Protein AF-A0A6J5CS13-F1 (afdb_monomer_lite)

Sequence (57 aa):
MPDIVELAREAGLTVVLNGRIGQQEYHSVTGPISALQRFAEAYRTAAEHDEDKAKND

Structure (mmCIF, N/CA/C/O backbone):
data_AF-A0A6J5CS13-F1
#
_entry.id   AF-A0A6J5CS13-F1
#
loop_
_atom_site.group_PDB
_atom_site.id
_atom_site.type_symbol
_atom_site.label_atom_id
_atom_site.label_alt_id
_atom_site.label_comp_id
_atom_site.label_asym_id
_atom_site.label_entity_id
_atom_site.label_seq_id
_atom_site.pdbx_PDB_ins_code
_atom_site.Cartn_x
_atom_site.Cartn_y
_atom_site.Cartn_z
_atom_site.occupancy
_atom_site.B_iso_or_equiv
_atom_site.auth_seq_id
_atom_site.auth_comp_id
_atom_site.auth_asym_id
_atom_site.auth_atom_id
_atom_site.pdbx_PDB_model_num
ATOM 1 N N . MET A 1 1 ? 9.546 -3.414 11.805 1.00 61.12 1 MET A N 1
ATOM 2 C CA . MET A 1 1 ? 8.698 -2.436 11.099 1.00 61.12 1 MET A CA 1
ATOM 3 C C . MET A 1 1 ? 7.978 -3.194 9.995 1.00 61.12 1 MET A C 1
ATOM 5 O O . MET A 1 1 ? 8.649 -4.004 9.356 1.00 61.12 1 MET A O 1
ATOM 9 N N . PRO A 1 2 ? 6.670 -2.998 9.775 1.00 74.44 2 PRO A N 1
ATOM 10 C CA . PRO A 1 2 ? 5.930 -3.784 8.791 1.00 74.44 2 PRO A CA 1
ATOM 11 C C . PRO A 1 2 ? 6.383 -3.501 7.351 1.00 74.44 2 PRO A C 1
ATOM 13 O O . PRO A 1 2 ? 6.770 -2.373 7.032 1.00 74.44 2 PRO A O 1
ATOM 16 N N . ASP A 1 3 ? 6.314 -4.512 6.476 1.00 91.25 3 ASP A N 1
ATOM 17 C CA . ASP A 1 3 ? 6.556 -4.327 5.042 1.00 91.25 3 ASP A CA 1
ATOM 18 C C . ASP A 1 3 ? 5.416 -3.494 4.442 1.00 91.25 3 ASP A C 1
ATOM 20 O O . ASP A 1 3 ? 4.274 -3.930 4.280 1.00 91.25 3 ASP A O 1
ATOM 24 N N . ILE A 1 4 ? 5.746 -2.246 4.123 1.00 93.94 4 ILE A N 1
ATOM 25 C CA . ILE A 1 4 ? 4.789 -1.259 3.641 1.00 93.94 4 ILE A CA 1
ATOM 26 C C . ILE A 1 4 ? 4.218 -1.605 2.257 1.00 93.94 4 ILE A C 1
ATOM 28 O O . ILE A 1 4 ? 3.096 -1.209 1.936 1.00 93.94 4 ILE A O 1
ATOM 32 N N . VAL A 1 5 ? 4.965 -2.344 1.431 1.00 95.12 5 VAL A N 1
ATOM 33 C CA . VAL A 1 5 ? 4.530 -2.742 0.087 1.00 95.12 5 VAL A CA 1
ATOM 34 C C . VAL A 1 5 ? 3.515 -3.873 0.178 1.00 95.12 5 VAL A C 1
ATOM 36 O O . VAL A 1 5 ? 2.525 -3.866 -0.556 1.00 95.12 5 VAL A O 1
ATOM 39 N N . GLU A 1 6 ? 3.737 -4.818 1.086 1.00 95.06 6 GLU A N 1
ATOM 40 C CA . GLU A 1 6 ? 2.792 -5.899 1.358 1.00 95.06 6 GLU A CA 1
ATOM 41 C C . GLU A 1 6 ? 1.483 -5.350 1.939 1.00 95.06 6 GLU A C 1
ATOM 43 O O . GLU A 1 6 ? 0.421 -5.578 1.358 1.00 95.06 6 GLU A O 1
ATOM 48 N N . LEU A 1 7 ? 1.565 -4.490 2.961 1.00 96.50 7 LEU A N 1
ATOM 49 C CA . LEU A 1 7 ? 0.403 -3.799 3.534 1.00 96.50 7 LEU A CA 1
ATOM 50 C C . LEU A 1 7 ? -0.419 -3.042 2.482 1.00 96.50 7 LEU A C 1
ATOM 52 O O . LEU A 1 7 ? -1.650 -3.077 2.493 1.00 96.50 7 LEU A O 1
ATOM 56 N N . ALA A 1 8 ? 0.245 -2.343 1.557 1.00 97.50 8 ALA A N 1
ATOM 57 C CA . ALA A 1 8 ? -0.442 -1.629 0.487 1.00 97.50 8 ALA A CA 1
ATOM 58 C C . ALA A 1 8 ? -1.227 -2.591 -0.421 1.00 97.50 8 ALA A C 1
ATOM 60 O O . ALA A 1 8 ? -2.380 -2.311 -0.759 1.00 97.50 8 ALA A O 1
ATOM 61 N N . ARG A 1 9 ? -0.637 -3.739 -0.779 1.00 96.69 9 ARG A N 1
ATOM 62 C CA . ARG A 1 9 ? -1.295 -4.763 -1.607 1.00 96.69 9 ARG A CA 1
ATOM 63 C C . ARG A 1 9 ? -2.493 -5.377 -0.891 1.00 96.69 9 ARG A C 1
ATOM 65 O O . ARG A 1 9 ? -3.565 -5.468 -1.487 1.00 96.69 9 ARG A O 1
ATOM 72 N N . GLU A 1 10 ? -2.346 -5.732 0.381 1.00 97.44 10 GLU A N 1
ATOM 73 C CA . GLU A 1 10 ? -3.429 -6.293 1.198 1.00 97.44 10 GLU A CA 1
ATOM 74 C C . GLU A 1 10 ? -4.592 -5.312 1.382 1.00 97.44 10 GLU A C 1
ATOM 76 O O . GLU A 1 10 ? -5.762 -5.690 1.297 1.00 97.44 10 GLU A O 1
ATOM 81 N N . ALA A 1 11 ? -4.290 -4.020 1.538 1.00 97.94 11 ALA A N 1
ATOM 82 C CA . ALA A 1 11 ? -5.298 -2.966 1.617 1.00 97.94 11 ALA A CA 1
ATOM 83 C C . ALA A 1 11 ? -6.05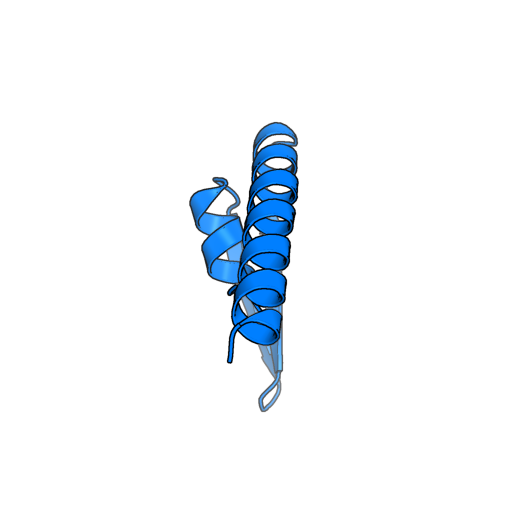7 -2.732 0.292 1.00 97.94 11 ALA A C 1
ATOM 85 O O . ALA A 1 11 ? -7.056 -1.996 0.259 1.00 97.94 11 ALA A O 1
ATOM 86 N N . GLY A 1 12 ? -5.620 -3.368 -0.799 1.00 97.94 12 GLY A N 1
ATOM 87 C CA . GLY A 1 12 ? -6.205 -3.266 -2.134 1.00 97.94 12 GLY A CA 1
ATOM 88 C C . GLY A 1 12 ? -5.655 -2.107 -2.963 1.00 97.94 12 GLY A C 1
ATOM 89 O O . GLY A 1 12 ? -6.329 -1.652 -3.889 1.00 97.94 12 GLY A O 1
ATOM 90 N N . LEU A 1 13 ? -4.467 -1.597 -2.629 1.00 98.56 13 LEU A N 1
ATOM 91 C CA . LEU A 1 13 ? -3.745 -0.643 -3.466 1.00 98.56 13 LEU A CA 1
ATOM 92 C C . LEU A 1 13 ? -2.930 -1.393 -4.526 1.00 98.56 13 LEU A C 1
ATOM 94 O O . LEU A 1 13 ? -2.363 -2.458 -4.289 1.00 98.56 13 LEU A O 1
ATOM 98 N N . THR A 1 14 ? -2.836 -0.801 -5.711 1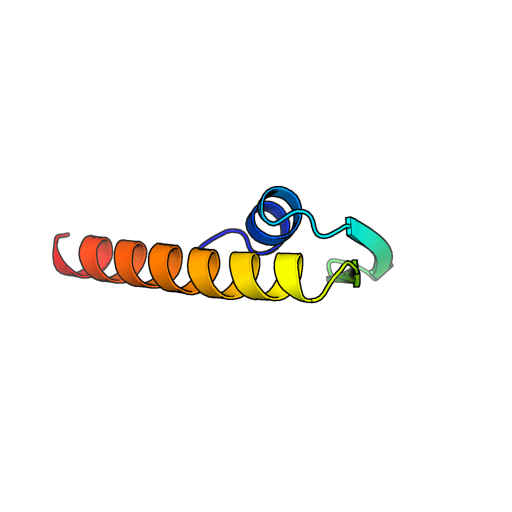.00 98.50 14 THR A N 1
ATOM 99 C CA . THR A 1 14 ? -1.949 -1.271 -6.775 1.00 98.50 14 THR A CA 1
ATOM 100 C C . THR A 1 14 ? -0.567 -0.667 -6.571 1.00 98.50 14 THR A C 1
ATOM 102 O O . THR A 1 14 ? -0.437 0.557 -6.526 1.00 98.50 14 THR A O 1
ATOM 105 N N . VAL A 1 15 ? 0.458 -1.517 -6.483 1.00 97.81 15 VAL A N 1
ATOM 106 C CA . VAL A 1 15 ? 1.865 -1.107 -6.371 1.00 97.81 15 VAL A CA 1
ATOM 107 C C . VAL A 1 15 ? 2.591 -1.436 -7.672 1.00 97.81 15 VAL A C 1
ATOM 109 O O . VAL A 1 15 ? 2.622 -2.595 -8.084 1.00 97.81 15 VAL A O 1
ATOM 112 N N . VAL A 1 16 ? 3.179 -0.425 -8.311 1.00 98.00 16 VAL A N 1
ATOM 113 C CA . VAL A 1 16 ? 3.881 -0.546 -9.598 1.00 98.00 16 VAL A CA 1
ATOM 114 C C . VAL A 1 16 ? 5.326 -0.089 -9.446 1.00 98.00 16 VAL A C 1
ATOM 116 O O . VAL A 1 16 ? 5.566 1.050 -9.053 1.00 98.00 16 VAL A O 1
ATOM 119 N N . LEU A 1 17 ? 6.283 -0.946 -9.812 1.00 96.75 17 LEU A N 1
ATOM 120 C CA . LEU A 1 17 ? 7.694 -0.573 -9.926 1.00 96.75 17 LEU A CA 1
ATOM 121 C C . LEU A 1 17 ? 7.898 0.253 -11.202 1.00 96.75 17 LEU A C 1
ATOM 123 O O . LEU A 1 17 ? 7.797 -0.272 -12.308 1.00 96.75 17 LEU A O 1
ATOM 127 N N . ASN A 1 18 ? 8.214 1.536 -11.051 1.00 97.31 18 ASN A N 1
ATOM 128 C CA . ASN A 1 18 ? 8.491 2.432 -12.175 1.00 97.31 18 ASN A CA 1
ATOM 129 C C . ASN A 1 18 ? 9.941 2.339 -12.655 1.00 97.31 18 ASN A C 1
ATOM 131 O O . ASN A 1 18 ? 10.235 2.641 -13.809 1.00 97.31 18 ASN A O 1
ATOM 135 N N . GLY A 1 19 ? 10.862 1.955 -11.773 1.00 96.94 19 GLY A N 1
ATOM 136 C CA . GLY A 1 19 ? 12.264 1.831 -12.133 1.00 96.94 19 GLY A CA 1
ATOM 137 C C . GLY A 1 19 ? 13.169 1.547 -10.949 1.00 96.94 19 GLY A C 1
ATOM 138 O O . GLY A 1 19 ? 12.793 1.705 -9.786 1.00 96.94 19 GLY A O 1
ATOM 139 N N . ARG A 1 20 ? 14.394 1.142 -11.276 1.00 97.81 20 ARG A N 1
ATOM 140 C CA . ARG A 1 20 ? 15.457 0.885 -10.314 1.00 97.81 20 ARG A CA 1
ATOM 141 C C . ARG A 1 20 ? 16.718 1.608 -10.752 1.00 97.81 20 ARG A C 1
ATOM 143 O O . ARG A 1 20 ? 17.186 1.418 -11.872 1.00 97.81 20 ARG A O 1
ATOM 150 N N . ILE A 1 21 ? 17.263 2.426 -9.861 1.00 96.62 21 ILE A N 1
ATOM 151 C CA . ILE A 1 21 ? 18.513 3.152 -10.083 1.00 96.62 21 ILE A CA 1
ATOM 152 C C . ILE A 1 21 ? 19.496 2.686 -9.014 1.00 96.62 21 ILE A C 1
ATOM 154 O O . ILE A 1 21 ? 19.353 2.988 -7.830 1.00 96.62 21 ILE A O 1
ATOM 158 N N . GLY A 1 22 ? 20.480 1.887 -9.429 1.00 95.94 22 GLY A N 1
ATOM 159 C CA . GLY A 1 22 ? 21.385 1.208 -8.504 1.00 95.94 22 GLY A CA 1
ATOM 160 C C . GLY A 1 22 ? 20.628 0.259 -7.565 1.00 95.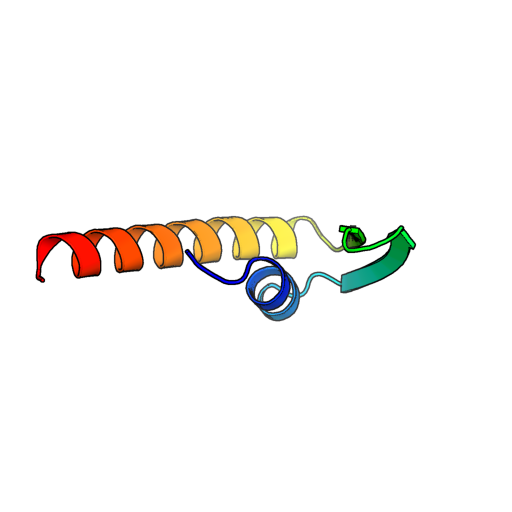94 22 GLY A C 1
ATOM 161 O O . GLY A 1 22 ? 20.003 -0.710 -8.006 1.00 95.94 22 GLY A O 1
ATOM 162 N N . GLN A 1 23 ? 20.699 0.529 -6.261 1.00 95.19 23 GLN A N 1
ATOM 163 C CA . GLN A 1 23 ? 19.980 -0.232 -5.231 1.00 95.19 23 GLN A CA 1
ATOM 164 C C . GLN A 1 23 ? 18.617 0.370 -4.866 1.00 95.19 23 GLN A C 1
ATOM 166 O O . GLN A 1 23 ? 17.855 -0.283 -4.163 1.00 95.19 23 GLN A O 1
ATOM 171 N N . GLN A 1 24 ? 18.298 1.574 -5.350 1.00 96.56 24 GLN A N 1
ATOM 172 C CA . GLN A 1 24 ? 17.041 2.240 -5.031 1.00 96.56 24 GLN A CA 1
ATOM 173 C C . GLN A 1 24 ? 15.946 1.838 -6.014 1.00 96.56 24 GLN A C 1
ATOM 175 O O . GLN A 1 24 ? 16.131 1.917 -7.232 1.00 96.56 24 GLN A O 1
ATOM 180 N N . GLU A 1 25 ? 14.786 1.468 -5.482 1.00 96.25 25 GLU A N 1
ATOM 181 C CA . GLU A 1 25 ? 13.582 1.185 -6.257 1.00 96.25 25 GLU A CA 1
ATOM 182 C C . GLU A 1 25 ? 12.551 2.302 -6.097 1.00 96.25 25 GLU A C 1
ATOM 184 O O . GLU A 1 25 ? 12.371 2.860 -5.014 1.00 96.25 25 GLU A O 1
ATOM 189 N N . TYR A 1 26 ? 11.865 2.624 -7.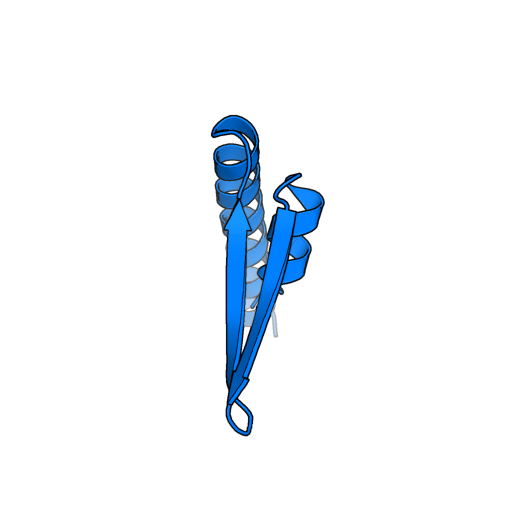191 1.00 96.44 26 TYR A N 1
ATOM 190 C CA . TYR A 1 26 ? 10.851 3.670 -7.243 1.00 96.44 26 TYR A CA 1
ATOM 191 C C . TYR A 1 26 ? 9.503 3.045 -7.562 1.00 96.44 26 TYR A C 1
ATOM 193 O O . TYR A 1 26 ? 9.294 2.537 -8.665 1.00 96.44 26 TYR A O 1
ATOM 201 N N . HIS A 1 27 ? 8.576 3.120 -6.611 1.00 97.19 27 HIS A N 1
ATOM 202 C CA . HIS A 1 27 ? 7.251 2.519 -6.724 1.00 97.19 27 HIS A CA 1
ATOM 203 C C . HIS A 1 27 ? 6.157 3.591 -6.716 1.00 97.19 27 HIS A C 1
ATOM 205 O O . HIS A 1 27 ? 6.218 4.542 -5.939 1.00 97.19 27 HIS A O 1
ATOM 211 N N . SER A 1 28 ? 5.143 3.431 -7.566 1.00 97.56 28 SER A N 1
ATOM 212 C CA . SER A 1 28 ? 3.880 4.169 -7.480 1.00 97.56 28 SER A CA 1
ATOM 213 C C . SER A 1 28 ? 2.839 3.313 -6.779 1.00 97.56 28 SER A C 1
ATOM 215 O O . SER A 1 28 ? 2.710 2.126 -7.072 1.00 97.56 28 SER A O 1
ATOM 217 N N . VAL A 1 29 ? 2.062 3.933 -5.894 1.00 97.94 29 VAL A N 1
ATOM 218 C CA . VAL A 1 29 ? 0.957 3.287 -5.182 1.00 97.94 29 VAL A CA 1
ATOM 219 C C . VAL A 1 29 ? -0.330 4.029 -5.518 1.00 97.94 29 VAL A C 1
ATOM 221 O O . VAL A 1 29 ? -0.405 5.245 -5.354 1.00 97.94 29 VAL A O 1
ATOM 224 N N . THR A 1 30 ? -1.329 3.316 -6.034 1.00 98.19 30 THR A N 1
ATOM 225 C CA . THR A 1 30 ? -2.584 3.911 -6.525 1.00 98.19 30 THR A CA 1
ATOM 226 C C . THR A 1 30 ? -3.794 3.063 -6.148 1.00 98.19 30 THR A C 1
ATOM 228 O O . THR A 1 30 ? -3.698 1.844 -6.023 1.00 98.19 30 THR A O 1
ATOM 231 N N . GLY A 1 31 ? -4.949 3.699 -5.955 1.00 97.75 31 GLY A N 1
ATOM 232 C CA . GLY A 1 31 ? -6.194 3.014 -5.616 1.00 97.75 31 GLY A CA 1
ATOM 233 C C . GLY A 1 31 ? -7.254 3.966 -5.056 1.00 97.75 31 GLY A C 1
ATOM 234 O O . GLY A 1 31 ? -7.019 5.173 -4.972 1.00 97.75 31 GLY A O 1
ATOM 235 N N . PRO A 1 32 ? -8.436 3.446 -4.687 1.00 98.50 32 PRO A N 1
ATOM 236 C CA . PRO A 1 32 ? -9.494 4.250 -4.089 1.00 98.50 32 PRO A CA 1
ATOM 237 C C . PRO A 1 32 ? -9.113 4.728 -2.680 1.00 98.50 32 PRO A C 1
ATOM 239 O O . PRO A 1 32 ? -8.365 4.065 -1.962 1.00 98.50 32 PRO A O 1
ATOM 242 N N . ILE A 1 33 ? -9.701 5.843 -2.238 1.00 98.44 33 ILE A N 1
ATOM 243 C CA . ILE A 1 33 ? -9.466 6.399 -0.892 1.00 98.44 33 ILE A CA 1
ATOM 244 C C . ILE A 1 33 ? -9.810 5.396 0.218 1.00 98.44 33 ILE A C 1
ATOM 246 O O . ILE A 1 33 ? -9.116 5.344 1.226 1.00 98.44 33 ILE A O 1
ATOM 250 N N . SER A 1 34 ? -10.820 4.547 0.020 1.00 98.50 34 SER A N 1
ATOM 251 C CA . SER A 1 34 ? -11.160 3.488 0.977 1.00 98.50 34 SER A CA 1
ATOM 252 C C . SER A 1 34 ? -10.033 2.465 1.167 1.00 98.50 34 SER A C 1
ATOM 254 O O . SER A 1 34 ? -9.815 1.992 2.279 1.00 98.50 34 SER A O 1
ATOM 256 N N . ALA A 1 35 ? -9.269 2.147 0.117 1.00 98.38 35 ALA A N 1
ATOM 257 C CA . ALA A 1 35 ? -8.085 1.299 0.235 1.00 98.38 35 ALA A CA 1
ATOM 258 C C . ALA A 1 35 ? -6.967 2.013 1.009 1.00 98.38 35 ALA A C 1
ATOM 260 O O . ALA A 1 35 ? -6.344 1.408 1.877 1.00 98.38 35 ALA A O 1
ATOM 261 N N . LEU A 1 36 ? -6.774 3.316 0.776 1.00 98.38 36 LEU A N 1
ATOM 262 C CA . LEU A 1 36 ? -5.813 4.119 1.537 1.00 98.38 36 LEU A CA 1
ATOM 263 C C . LEU A 1 36 ? -6.174 4.201 3.033 1.00 98.38 36 LEU A C 1
ATOM 265 O O . LEU A 1 36 ? -5.290 4.135 3.882 1.00 98.38 36 LEU A O 1
ATOM 269 N N . GLN A 1 37 ? -7.464 4.301 3.364 1.00 98.38 37 GLN A N 1
ATOM 270 C CA . GLN A 1 37 ? -7.942 4.275 4.750 1.00 98.38 37 GLN A CA 1
ATOM 271 C C . GLN A 1 37 ? -7.622 2.938 5.435 1.00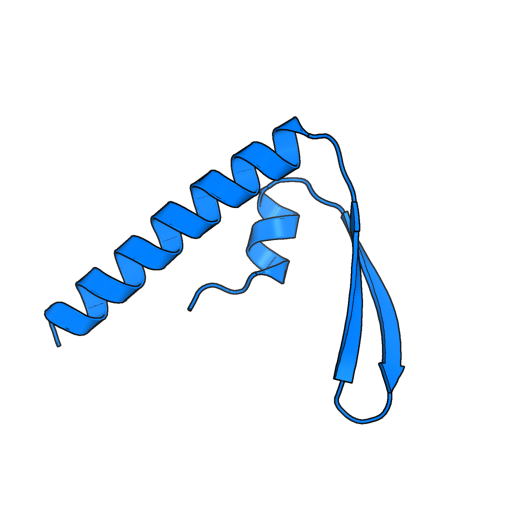 98.38 37 GLN A C 1
ATOM 273 O O . GLN A 1 37 ? -7.053 2.946 6.524 1.00 98.38 37 GLN A O 1
ATOM 278 N N . ARG A 1 38 ? -7.909 1.803 4.776 1.00 98.06 38 ARG A N 1
ATOM 279 C CA . ARG A 1 38 ? -7.576 0.462 5.299 1.00 98.06 38 ARG A CA 1
ATOM 280 C C . ARG A 1 38 ? -6.074 0.277 5.497 1.00 98.06 38 ARG A C 1
ATOM 282 O O . ARG A 1 38 ? -5.654 -0.273 6.506 1.00 98.06 38 ARG A O 1
ATOM 289 N N . PHE A 1 39 ? -5.266 0.779 4.565 1.00 97.75 39 PHE A N 1
ATOM 290 C CA . PHE A 1 39 ? -3.810 0.769 4.689 1.00 97.75 39 PHE A CA 1
ATOM 291 C C . PHE A 1 39 ? -3.336 1.532 5.935 1.00 97.75 39 PHE A C 1
ATOM 293 O O . PHE A 1 39 ? -2.510 1.024 6.686 1.00 97.75 39 PHE A O 1
ATOM 300 N N . ALA A 1 40 ? -3.868 2.734 6.178 1.00 96.56 40 ALA A N 1
ATOM 301 C CA . ALA A 1 40 ? -3.476 3.548 7.329 1.00 96.56 40 ALA A CA 1
ATOM 302 C C . ALA A 1 40 ? -3.843 2.889 8.670 1.00 96.56 40 ALA A C 1
ATOM 304 O O . ALA A 1 40 ? -3.083 2.994 9.633 1.00 96.56 40 ALA A O 1
ATOM 305 N N . GLU A 1 41 ? -4.991 2.212 8.730 1.00 96.56 41 GLU A N 1
ATOM 306 C CA . GLU A 1 41 ? -5.404 1.423 9.893 1.00 96.56 41 GLU A CA 1
ATOM 307 C C . GLU A 1 41 ? -4.465 0.231 10.114 1.00 96.56 41 GLU A C 1
ATOM 309 O O . GLU A 1 41 ? -3.883 0.107 11.190 1.00 96.56 41 GLU A O 1
ATOM 314 N N . ALA A 1 42 ? -4.225 -0.571 9.073 1.00 95.31 42 ALA A N 1
ATOM 315 C CA . ALA A 1 42 ? -3.350 -1.738 9.149 1.00 95.31 42 ALA A CA 1
ATOM 316 C C . ALA A 1 42 ? -1.902 -1.368 9.521 1.00 95.31 42 ALA A C 1
ATOM 318 O O . ALA A 1 42 ? -1.285 -2.039 10.346 1.00 95.31 42 ALA A O 1
ATOM 319 N N . TYR A 1 43 ? -1.375 -0.264 8.981 1.00 94.88 43 TYR A N 1
ATOM 320 C CA . TYR A 1 43 ? -0.048 0.241 9.338 1.00 94.88 43 TYR A CA 1
ATOM 321 C C . TYR A 1 43 ? 0.041 0.635 10.817 1.00 94.88 43 TYR A C 1
ATOM 323 O O . TYR A 1 43 ? 1.035 0.323 11.469 1.00 94.88 43 TYR A O 1
ATOM 331 N N . ARG A 1 44 ? -0.993 1.296 11.362 1.00 93.44 44 ARG A N 1
ATOM 332 C CA . ARG A 1 44 ? -1.029 1.679 12.780 1.00 93.44 44 ARG A CA 1
ATOM 333 C C . ARG A 1 44 ? -1.017 0.447 13.681 1.00 93.44 44 ARG A C 1
ATOM 335 O O . ARG A 1 44 ? -0.156 0.354 14.545 1.00 93.44 44 ARG A O 1
ATOM 342 N N . THR A 1 45 ? -1.905 -0.513 13.427 1.00 91.31 45 THR A N 1
ATOM 343 C CA . THR A 1 45 ? -1.982 -1.752 14.215 1.00 91.31 45 THR A CA 1
ATOM 344 C C . THR A 1 45 ? -0.678 -2.547 14.151 1.00 91.31 45 THR A C 1
ATOM 346 O O . THR A 1 45 ? -0.199 -3.044 15.168 1.00 91.31 45 THR A O 1
ATOM 349 N N . ALA A 1 46 ? -0.065 -2.644 12.969 1.00 88.06 46 ALA A N 1
ATOM 350 C CA . ALA A 1 46 ? 1.195 -3.360 12.809 1.00 88.06 46 ALA A CA 1
ATOM 351 C C . ALA A 1 46 ? 2.374 -2.655 13.504 1.00 88.06 46 ALA A C 1
ATOM 353 O O . ALA A 1 46 ? 3.260 -3.330 14.024 1.00 88.06 46 ALA A O 1
ATOM 354 N N . ALA A 1 47 ? 2.389 -1.319 13.536 1.00 84.12 47 ALA A N 1
ATOM 355 C CA . ALA A 1 47 ? 3.400 -0.552 14.259 1.00 84.12 47 ALA A CA 1
ATOM 356 C C . ALA A 1 47 ? 3.267 -0.716 15.783 1.00 84.12 47 ALA A C 1
ATOM 358 O O . ALA A 1 47 ? 4.272 -0.920 16.455 1.00 84.12 47 ALA A O 1
ATOM 359 N N . GLU A 1 48 ? 2.041 -0.700 16.312 1.00 82.25 48 GLU A N 1
ATOM 360 C CA . GLU A 1 48 ? 1.757 -0.907 17.741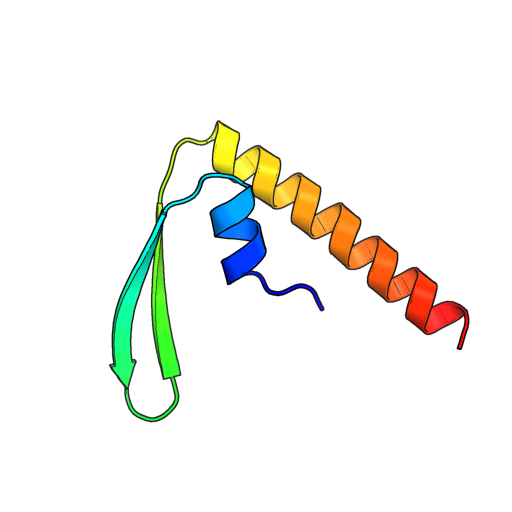 1.00 82.25 48 GLU A CA 1
ATOM 361 C C . GLU A 1 48 ? 2.203 -2.305 18.215 1.00 82.25 48 GLU A C 1
ATOM 363 O O . GLU A 1 48 ? 2.851 -2.440 19.251 1.00 82.25 48 GLU A O 1
ATOM 368 N N . HIS A 1 49 ? 1.951 -3.347 17.415 1.00 72.62 49 HIS A N 1
ATOM 369 C CA . HIS A 1 49 ? 2.371 -4.720 17.728 1.00 72.62 49 HIS A CA 1
ATOM 370 C C . HIS A 1 49 ? 3.897 -4.911 17.774 1.00 72.62 49 HIS A C 1
ATOM 372 O O . HIS A 1 49 ? 4.398 -5.765 18.510 1.00 72.62 49 HIS A O 1
ATOM 378 N N . ASP A 1 50 ? 4.646 -4.146 16.981 1.00 65.81 50 ASP A N 1
ATOM 379 C CA . ASP A 1 50 ? 6.110 -4.204 16.969 1.00 65.81 50 ASP A CA 1
ATOM 380 C C . ASP A 1 50 ? 6.714 -3.525 18.212 1.00 65.81 50 ASP A C 1
ATOM 382 O O . ASP A 1 50 ? 7.729 -3.984 18.742 1.00 65.81 50 ASP A O 1
ATOM 386 N N . GLU A 1 51 ? 6.073 -2.461 18.714 1.00 61.91 51 GLU A N 1
ATOM 387 C CA . GLU A 1 51 ? 6.473 -1.780 19.951 1.00 61.91 51 GLU A CA 1
ATOM 388 C C . GLU A 1 51 ? 6.222 -2.645 21.194 1.00 61.91 51 GLU A C 1
ATOM 390 O O . GLU A 1 51 ? 7.085 -2.719 22.073 1.00 61.91 51 GLU A O 1
ATOM 395 N N . ASP A 1 52 ? 5.094 -3.360 21.246 1.00 62.22 52 ASP A N 1
ATOM 396 C CA . ASP A 1 52 ? 4.792 -4.295 22.337 1.00 62.22 52 ASP A CA 1
ATOM 397 C C . ASP A 1 52 ? 5.780 -5.468 22.381 1.00 62.22 52 ASP A C 1
ATOM 399 O O . ASP A 1 52 ? 6.215 -5.883 23.458 1.00 62.22 52 ASP A O 1
ATOM 403 N N . LYS A 1 53 ? 6.207 -5.968 21.215 1.00 58.75 53 LYS A N 1
ATOM 404 C CA . LYS A 1 53 ? 7.240 -7.007 21.135 1.00 58.75 53 LYS A CA 1
ATOM 405 C C . LYS A 1 53 ? 8.595 -6.498 21.638 1.00 58.75 53 LYS A C 1
ATOM 407 O O . LYS A 1 53 ? 9.253 -7.193 22.400 1.00 58.75 53 LYS A O 1
ATOM 412 N N . ALA A 1 54 ? 8.981 -5.271 21.284 1.00 60.56 54 ALA A N 1
ATOM 413 C CA . ALA A 1 54 ? 10.228 -4.656 21.748 1.00 60.56 54 ALA A CA 1
ATOM 414 C C . ALA A 1 54 ? 10.235 -4.313 23.252 1.00 60.56 54 ALA A C 1
ATOM 416 O O . ALA A 1 54 ? 11.302 -4.117 23.829 1.00 60.56 54 ALA A O 1
ATOM 417 N N . LYS A 1 55 ? 9.064 -4.212 23.893 1.00 60.34 55 LYS A N 1
ATOM 418 C CA . LYS A 1 55 ? 8.930 -3.983 25.342 1.00 60.34 55 LYS A CA 1
ATOM 419 C C . LYS A 1 55 ? 9.054 -5.274 26.164 1.00 60.34 55 LYS A C 1
ATOM 421 O O . LYS A 1 55 ? 9.269 -5.195 27.373 1.00 60.34 55 LYS A O 1
ATOM 426 N N . ASN A 1 56 ? 8.848 -6.430 25.533 1.00 57.19 56 ASN A N 1
ATOM 427 C CA . ASN A 1 56 ? 8.669 -7.719 26.201 1.00 57.19 56 ASN A CA 1
ATOM 428 C C . ASN A 1 56 ? 9.808 -8.730 25.923 1.00 57.19 56 ASN A C 1
ATOM 430 O O . ASN A 1 56 ? 9.706 -9.876 26.366 1.00 57.19 56 ASN A O 1
ATOM 434 N N . ASP A 1 57 ? 10.861 -8.297 25.222 1.00 50.81 57 ASP A N 1
ATOM 435 C CA . ASP A 1 57 ? 12.189 -8.927 25.078 1.00 50.81 57 ASP A CA 1
ATOM 436 C C . ASP A 1 57 ? 13.231 -8.138 25.901 1.00 50.81 57 ASP A C 1
ATOM 438 O O . ASP A 1 57 ? 14.163 -8.770 26.454 1.00 50.81 57 ASP A O 1
#

pLDDT: mean 89.5, std 13.92, range [50.81, 98.56]

Organism: NCBI:txid458836

Secondary structure (DSSP, 8-state):
---HHHHHHHTT-EEEEEEEETTEEEEEEE--HHHHHHHHHHHHHHHHHHHHHHH--

Foldseek 3Di:
DDDLVVLLVVLPWDWDFPDDDPPDTDIDTDDDVSSVVSSVVVVVVVVVVVVVVVVVD

Radius of gyration: 13.73 Å; chains: 1; bounding box: 32×15×38 Å